Protein AF-A0A2T2R206-F1 (afdb_monomer_lite)

Secondary structure (DSSP, 8-state):
-TTTTHHHHTTSTTHHHHHHHTHHHHHHHHHH-TT-TTGGGGTS---TTS-HHHHHHH-SSHHHHHHHHHHHHHHHHHHHHHHHHHHT-

Sequence (89 aa):
MYVLIKNNFEQYSGGLDNAIDEYMSAFDHACWYDYSALKGLTGGRVDDIVTDDLFFEYFSNVEAFKQFAHEQMKNYQAFLAELDEITLE

pLDDT: mean 76.74, std 12.99, range [49.25, 93.75]

Structure (mmCIF, N/CA/C/O backbone):
data_AF-A0A2T2R206-F1
#
_entry.id   AF-A0A2T2R206-F1
#
loop_
_atom_site.group_PDB
_atom_site.id
_atom_site.type_symbol
_atom_site.label_atom_id
_atom_site.label_alt_id
_atom_site.label_comp_id
_atom_site.label_asym_id
_atom_site.label_entity_id
_atom_site.label_seq_id
_atom_site.pdbx_PDB_ins_code
_atom_site.Cartn_x
_atom_site.Cartn_y
_atom_site.Cartn_z
_atom_site.occupancy
_atom_site.B_iso_or_equiv
_atom_site.auth_seq_id
_atom_site.auth_comp_id
_atom_site.auth_asym_id
_atom_site.auth_atom_id
_atom_site.pdbx_PDB_model_num
ATOM 1 N N . MET A 1 1 ? -5.743 5.982 -8.537 1.00 57.09 1 MET A N 1
ATOM 2 C CA . MET A 1 1 ? -4.949 5.671 -7.327 1.00 57.09 1 MET A CA 1
ATOM 3 C C . MET A 1 1 ? -5.647 4.663 -6.419 1.00 57.09 1 MET A C 1
ATOM 5 O O . MET A 1 1 ? -5.079 3.607 -6.198 1.00 57.09 1 MET A O 1
ATOM 9 N N . TYR A 1 2 ? -6.891 4.917 -5.989 1.00 57.47 2 TYR A N 1
ATOM 10 C CA . TYR A 1 2 ? -7.680 4.005 -5.137 1.00 57.47 2 TYR A CA 1
ATOM 11 C C . TYR A 1 2 ? -7.734 2.546 -5.642 1.00 57.47 2 TYR A C 1
ATOM 13 O O . TYR A 1 2 ? -7.434 1.626 -4.895 1.00 57.47 2 TYR A O 1
ATOM 21 N N . VAL A 1 3 ? -8.023 2.329 -6.931 1.00 59.28 3 VAL A N 1
ATOM 22 C CA . VAL A 1 3 ? -8.104 0.974 -7.521 1.00 59.28 3 VAL A CA 1
ATOM 23 C C . VAL A 1 3 ? -6.740 0.271 -7.601 1.00 59.28 3 VAL A C 1
ATOM 25 O O . VAL A 1 3 ? -6.673 -0.947 -7.511 1.00 59.28 3 VAL A O 1
ATOM 28 N N . LEU A 1 4 ? -5.652 1.033 -7.765 1.00 64.19 4 LEU A N 1
ATOM 29 C CA . LEU A 1 4 ? -4.295 0.492 -7.930 1.00 64.19 4 LEU A CA 1
ATOM 30 C C . LEU A 1 4 ? -3.665 0.088 -6.600 1.00 64.19 4 LEU A C 1
ATOM 32 O O . LEU A 1 4 ? -2.934 -0.893 -6.532 1.00 64.19 4 LEU A O 1
ATOM 36 N N . ILE A 1 5 ? -3.938 0.870 -5.560 1.00 67.31 5 ILE A N 1
ATOM 37 C CA . ILE A 1 5 ? -3.357 0.690 -4.238 1.00 67.31 5 ILE A CA 1
ATOM 38 C C . ILE A 1 5 ? -4.412 -0.022 -3.392 1.00 67.31 5 ILE A C 1
ATOM 40 O O . ILE A 1 5 ? -4.401 -1.245 -3.304 1.00 67.31 5 ILE A O 1
ATOM 44 N N . LYS A 1 6 ? -5.397 0.711 -2.874 1.00 69.25 6 LYS A N 1
ATOM 45 C CA . LYS A 1 6 ? -6.335 0.237 -1.853 1.00 69.25 6 LYS A CA 1
ATOM 46 C C . LYS A 1 6 ? -7.002 -1.118 -2.146 1.00 69.25 6 LYS A C 1
ATOM 48 O O . LYS A 1 6 ? -6.923 -2.002 -1.302 1.00 69.25 6 LYS A O 1
ATOM 53 N N . ASN A 1 7 ? -7.603 -1.310 -3.325 1.00 75.94 7 ASN A N 1
ATOM 54 C CA . ASN A 1 7 ? -8.349 -2.546 -3.630 1.00 75.94 7 ASN A CA 1
ATOM 55 C C . ASN A 1 7 ? -7.491 -3.816 -3.510 1.00 75.94 7 ASN A C 1
ATOM 57 O O . ASN A 1 7 ? -7.996 -4.860 -3.107 1.00 75.94 7 ASN A O 1
ATOM 61 N N . ASN A 1 8 ? -6.207 -3.740 -3.870 1.00 79.00 8 ASN A N 1
ATOM 62 C CA . ASN A 1 8 ? -5.312 -4.892 -3.784 1.00 79.00 8 ASN A CA 1
ATOM 63 C C . ASN A 1 8 ? -4.924 -5.194 -2.331 1.00 79.00 8 ASN A C 1
ATOM 65 O O . ASN A 1 8 ? -4.821 -6.357 -1.954 1.00 79.00 8 ASN A O 1
ATOM 69 N N . PHE A 1 9 ? -4.767 -4.159 -1.501 1.00 84.31 9 PHE A N 1
ATOM 70 C CA . PHE A 1 9 ? -4.443 -4.313 -0.081 1.00 84.31 9 PHE A CA 1
ATOM 71 C C . PHE A 1 9 ? -5.642 -4.758 0.766 1.00 84.31 9 PHE A C 1
ATOM 73 O O . PHE A 1 9 ? -5.453 -5.445 1.760 1.00 84.31 9 PHE A O 1
ATOM 80 N N . GLU A 1 10 ? -6.880 -4.457 0.361 1.00 85.12 10 GLU A N 1
ATOM 81 C CA . GLU A 1 10 ? -8.086 -4.984 1.024 1.00 85.12 10 GLU A CA 1
ATOM 82 C C . GLU A 1 10 ? -8.200 -6.515 0.943 1.00 85.12 10 GLU A C 1
ATOM 84 O O . GLU A 1 10 ? -8.894 -7.117 1.758 1.00 85.12 10 GLU A O 1
ATOM 89 N N . GLN A 1 11 ? -7.522 -7.151 -0.021 1.00 84.81 11 GLN A N 1
ATOM 90 C CA . GLN A 1 11 ? -7.464 -8.614 -0.135 1.00 84.81 11 GLN A CA 1
ATOM 91 C C . GLN A 1 11 ? -6.441 -9.252 0.816 1.00 84.81 11 GLN A C 1
ATOM 93 O O . GLN A 1 11 ? -6.390 -10.478 0.927 1.00 84.81 11 GLN A O 1
ATOM 98 N N . TYR A 1 12 ? -5.627 -8.447 1.504 1.00 88.81 12 TYR A N 1
ATOM 99 C CA . TYR A 1 12 ? -4.675 -8.956 2.479 1.00 88.81 12 TYR A CA 1
ATOM 100 C C . TYR A 1 12 ? -5.396 -9.564 3.687 1.00 88.81 12 TYR A C 1
ATOM 102 O O . TYR A 1 12 ? -6.483 -9.137 4.084 1.00 88.81 12 TYR A O 1
ATOM 110 N N . SER A 1 13 ? -4.786 -10.58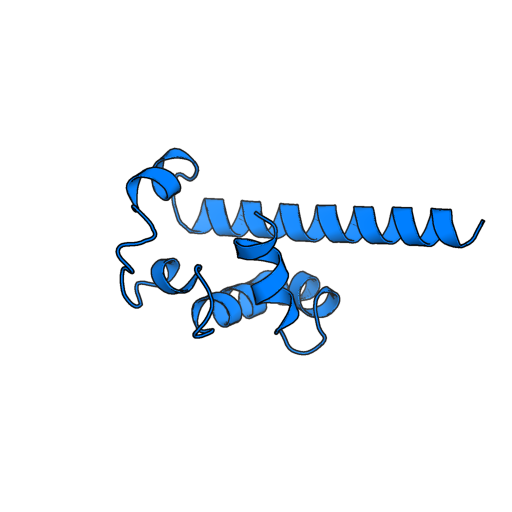1 4.296 1.00 89.12 13 SER A N 1
ATOM 111 C CA . SER A 1 13 ? -5.355 -11.217 5.484 1.00 89.12 13 SER A CA 1
ATOM 112 C C . SER A 1 13 ? -5.457 -10.207 6.629 1.00 89.12 13 SER A C 1
ATOM 114 O O . SER A 1 13 ? -4.463 -9.594 7.003 1.00 89.12 13 SER A O 1
ATOM 116 N N . GLY A 1 14 ? -6.651 -10.068 7.209 1.00 86.88 14 GLY A N 1
ATOM 117 C CA . GLY A 1 14 ? -6.936 -9.038 8.216 1.00 86.88 14 GLY A CA 1
ATOM 118 C C . GLY A 1 14 ? -7.363 -7.691 7.625 1.00 86.88 14 GLY A C 1
ATOM 119 O O . GLY A 1 14 ? -7.597 -6.748 8.371 1.00 86.88 14 GLY A O 1
ATOM 120 N N . GLY A 1 15 ? -7.528 -7.608 6.302 1.00 88.12 15 GLY A N 1
ATOM 121 C CA . GLY A 1 15 ? -8.030 -6.423 5.623 1.00 88.12 15 GLY A CA 1
ATOM 122 C C . GLY A 1 15 ? -7.023 -5.278 5.606 1.00 88.12 15 GLY A C 1
ATOM 123 O O . GLY A 1 15 ? -5.811 -5.480 5.667 1.00 88.12 15 GLY A O 1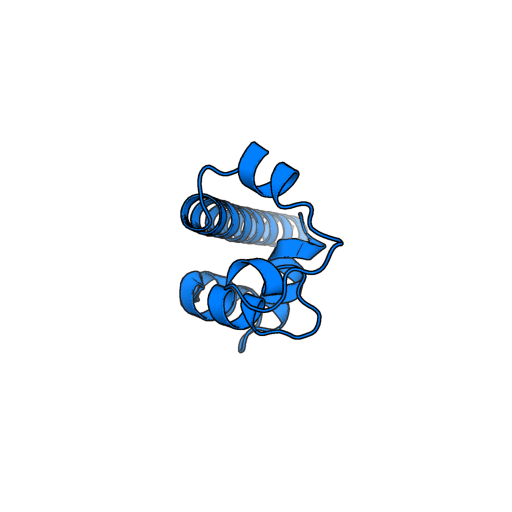
ATOM 124 N N . LEU A 1 16 ? -7.548 -4.060 5.489 1.00 86.50 16 LEU A N 1
ATOM 125 C CA . LEU A 1 16 ? -6.744 -2.871 5.234 1.00 86.50 16 LEU A CA 1
ATOM 126 C C . LEU A 1 16 ? -5.808 -2.507 6.394 1.00 86.50 16 LEU A C 1
ATOM 128 O O . LEU A 1 16 ? -4.676 -2.114 6.135 1.00 86.50 16 LEU A O 1
ATOM 132 N N . ASP A 1 17 ? -6.253 -2.668 7.641 1.00 87.62 17 ASP A N 1
ATOM 133 C CA . ASP A 1 17 ? -5.447 -2.326 8.820 1.00 87.62 17 ASP A CA 1
ATOM 134 C C . ASP A 1 17 ? -4.197 -3.205 8.905 1.00 87.62 17 ASP A C 1
ATOM 136 O O . ASP A 1 17 ? -3.076 -2.700 8.932 1.00 87.62 17 ASP A O 1
ATOM 140 N N . ASN A 1 18 ? -4.369 -4.525 8.794 1.00 92.38 18 ASN A N 1
ATOM 141 C CA . ASN A 1 18 ? -3.240 -5.450 8.721 1.00 92.38 18 ASN A CA 1
ATOM 142 C C . ASN A 1 18 ? -2.362 -5.196 7.492 1.00 92.38 18 ASN A C 1
ATOM 144 O O . ASN A 1 18 ? -1.146 -5.359 7.560 1.00 92.38 18 ASN A O 1
ATOM 148 N N . ALA A 1 19 ? -2.954 -4.798 6.363 1.00 91.31 19 ALA A N 1
ATOM 149 C CA . ALA A 1 19 ? -2.190 -4.466 5.169 1.00 91.31 19 ALA A CA 1
ATOM 150 C C . ALA A 1 19 ? -1.304 -3.226 5.354 1.00 91.31 19 ALA A C 1
ATOM 152 O O . ALA A 1 19 ? -0.285 -3.113 4.681 1.00 91.31 19 ALA A O 1
ATOM 153 N N . ILE A 1 20 ? -1.681 -2.296 6.233 1.00 90.00 20 ILE A N 1
ATOM 154 C CA . ILE A 1 20 ? -0.872 -1.122 6.579 1.00 90.00 20 ILE A CA 1
ATOM 155 C C . ILE A 1 20 ? 0.234 -1.518 7.555 1.00 90.00 20 ILE A C 1
ATOM 157 O O . ILE A 1 20 ? 1.396 -1.187 7.321 1.00 90.00 20 ILE A O 1
ATOM 161 N N . ASP A 1 21 ? -0.102 -2.268 8.603 1.00 91.94 21 ASP A N 1
ATOM 162 C CA . ASP A 1 21 ? 0.865 -2.705 9.616 1.00 91.94 21 ASP A CA 1
ATOM 163 C C . ASP A 1 21 ? 1.948 -3.620 9.020 1.00 91.94 21 ASP A C 1
ATOM 165 O O . ASP A 1 21 ? 3.132 -3.515 9.348 1.00 91.94 21 ASP A O 1
ATOM 169 N N . GLU A 1 22 ? 1.559 -4.487 8.082 1.00 93.75 22 GLU A N 1
ATOM 170 C CA . GLU A 1 22 ? 2.430 -5.452 7.407 1.00 93.75 22 GLU A CA 1
ATOM 171 C C . GLU A 1 22 ? 2.742 -5.044 5.959 1.00 93.75 22 GLU A C 1
ATOM 173 O O . GLU A 1 22 ? 2.911 -5.892 5.077 1.00 93.75 22 GLU A O 1
ATOM 178 N N . TYR A 1 23 ? 2.845 -3.736 5.708 1.00 90.25 23 TYR A N 1
ATOM 179 C CA . TYR A 1 23 ? 2.876 -3.141 4.369 1.00 90.25 23 TYR A CA 1
ATOM 180 C C . TYR A 1 23 ? 3.754 -3.851 3.336 1.00 90.25 23 TYR A C 1
ATOM 182 O O . TYR A 1 23 ? 3.312 -4.092 2.216 1.00 90.25 23 TYR A O 1
ATOM 190 N N . MET A 1 24 ? 4.988 -4.218 3.686 1.00 88.25 24 MET A N 1
ATOM 191 C CA . MET A 1 24 ? 5.891 -4.874 2.732 1.00 88.25 24 MET A CA 1
ATOM 192 C C . MET A 1 24 ? 5.363 -6.241 2.277 1.00 88.25 24 MET A C 1
ATOM 194 O O . MET A 1 24 ? 5.390 -6.544 1.087 1.00 88.25 24 MET A O 1
ATOM 198 N N . SER A 1 25 ? 4.834 -7.034 3.212 1.00 90.50 25 SER A N 1
ATOM 199 C CA . SER A 1 25 ? 4.218 -8.335 2.923 1.00 90.50 25 SER A CA 1
ATOM 200 C C . SER A 1 25 ? 2.932 -8.162 2.114 1.00 90.50 25 SER A C 1
ATOM 202 O O . SER A 1 25 ? 2.704 -8.863 1.126 1.00 90.50 25 SER A O 1
ATOM 204 N N . ALA A 1 26 ? 2.119 -7.170 2.481 1.00 90.56 26 ALA A N 1
ATOM 205 C CA . ALA A 1 26 ? 0.884 -6.861 1.777 1.00 90.56 26 ALA A CA 1
ATOM 206 C C . ALA A 1 26 ? 1.132 -6.346 0.351 1.00 90.56 26 ALA A C 1
ATOM 208 O O . ALA A 1 26 ? 0.387 -6.686 -0.566 1.00 90.56 26 ALA A O 1
ATOM 209 N N . PHE A 1 27 ? 2.210 -5.589 0.136 1.00 87.81 27 PHE A N 1
ATOM 210 C CA . PHE A 1 27 ? 2.615 -5.113 -1.184 1.00 87.81 27 PHE A CA 1
ATOM 211 C C . PHE A 1 27 ? 3.058 -6.277 -2.066 1.00 87.81 27 PHE A C 1
ATOM 213 O O . PHE A 1 27 ? 2.628 -6.383 -3.213 1.00 87.81 27 PHE A O 1
ATOM 220 N N . ASP A 1 28 ? 3.881 -7.178 -1.529 1.00 86.88 28 ASP A N 1
ATOM 221 C CA . ASP A 1 28 ? 4.302 -8.363 -2.268 1.00 86.88 28 ASP A CA 1
ATOM 222 C C . ASP A 1 28 ? 3.081 -9.227 -2.621 1.00 86.88 28 ASP A C 1
ATOM 224 O O . ASP A 1 28 ? 2.925 -9.609 -3.780 1.00 86.88 28 ASP A O 1
ATOM 228 N N . HIS A 1 29 ? 2.150 -9.449 -1.684 1.00 86.94 29 HIS A N 1
ATOM 229 C CA . HIS A 1 29 ? 0.875 -10.120 -1.964 1.00 86.94 29 HIS A CA 1
ATOM 230 C C . HIS A 1 29 ? 0.091 -9.432 -3.092 1.00 86.94 29 HIS A C 1
ATOM 232 O O . HIS A 1 29 ? -0.344 -10.091 -4.038 1.00 86.94 29 HIS A O 1
ATOM 238 N N . ALA A 1 30 ? -0.038 -8.105 -3.030 1.00 84.81 30 ALA A N 1
ATOM 239 C CA . ALA A 1 30 ? -0.712 -7.309 -4.045 1.00 84.81 30 ALA A CA 1
ATOM 240 C C . ALA A 1 30 ? -0.053 -7.445 -5.426 1.00 84.81 30 ALA A C 1
ATOM 242 O O . ALA A 1 30 ? -0.752 -7.394 -6.432 1.00 84.81 30 ALA A O 1
ATOM 243 N N . CYS A 1 31 ? 1.258 -7.665 -5.515 1.00 80.44 31 CYS A N 1
ATOM 244 C CA . CYS A 1 31 ? 1.936 -7.938 -6.782 1.00 80.44 31 CYS A CA 1
ATOM 245 C C . CYS A 1 31 ? 1.714 -9.363 -7.316 1.00 80.44 31 CYS A C 1
ATOM 247 O O . CYS A 1 31 ? 1.879 -9.596 -8.509 1.00 80.44 31 CYS A O 1
ATOM 249 N N . TRP A 1 32 ? 1.335 -10.324 -6.475 1.00 80.44 32 TRP A N 1
ATOM 250 C CA . TRP A 1 32 ? 1.030 -11.694 -6.911 1.00 80.44 32 TRP A CA 1
ATOM 251 C C . TRP A 1 32 ? -0.463 -11.939 -7.152 1.00 80.44 32 TRP A C 1
ATOM 253 O O . TRP A 1 32 ? -0.828 -12.976 -7.704 1.00 80.44 32 TRP A O 1
ATOM 263 N N . TYR A 1 33 ? -1.327 -10.995 -6.777 1.00 79.19 33 TYR A N 1
ATOM 264 C CA . TYR A 1 33 ? -2.764 -11.100 -6.99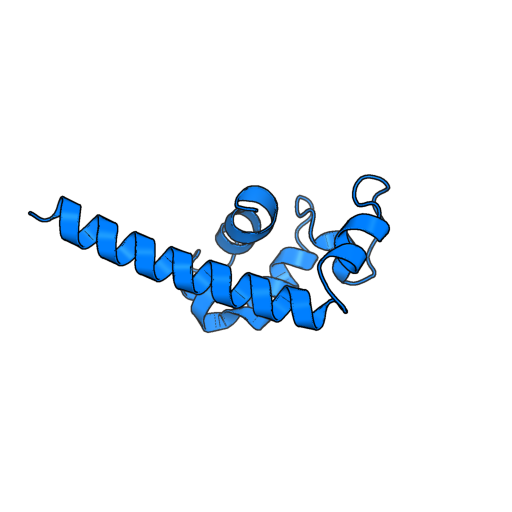0 1.00 79.19 33 TYR A CA 1
ATOM 265 C C . TYR A 1 33 ? -3.124 -11.000 -8.480 1.00 79.19 33 TYR A C 1
ATOM 267 O O . TYR A 1 33 ? -2.745 -10.058 -9.174 1.00 79.19 33 TYR A O 1
ATOM 275 N N . ASP A 1 34 ? -3.889 -11.972 -8.985 1.00 74.62 34 ASP A N 1
ATOM 276 C CA . ASP A 1 34 ? -4.146 -12.125 -10.425 1.00 74.62 34 ASP A CA 1
ATOM 277 C C . ASP A 1 34 ? -4.932 -10.977 -11.063 1.00 74.62 34 ASP A C 1
ATOM 279 O O . ASP A 1 34 ? -4.832 -10.775 -12.272 1.00 74.62 34 ASP A O 1
ATOM 283 N N . TYR A 1 35 ? -5.675 -10.213 -10.263 1.00 74.75 35 TYR A N 1
ATOM 284 C CA . TYR A 1 35 ? -6.437 -9.049 -10.721 1.00 74.75 35 TYR A CA 1
ATOM 285 C C . TYR A 1 35 ? -5.780 -7.723 -10.325 1.00 74.75 35 TYR A C 1
ATOM 287 O O . TYR A 1 35 ? -6.412 -6.668 -10.392 1.00 74.75 35 TYR A O 1
ATOM 295 N N . SER A 1 36 ? -4.514 -7.769 -9.908 1.00 73.94 36 SER A N 1
ATOM 296 C CA . SER A 1 36 ? -3.748 -6.586 -9.555 1.00 73.94 36 SER A CA 1
ATOM 297 C C . SER A 1 36 ? -3.025 -6.010 -10.758 1.00 73.94 36 SER A C 1
ATOM 299 O O . SER A 1 36 ? -2.204 -6.662 -11.399 1.00 73.94 36 SER A O 1
ATOM 301 N N . ALA A 1 37 ? -3.237 -4.720 -10.989 1.00 71.06 37 ALA A N 1
ATOM 302 C CA . ALA A 1 37 ? -2.423 -3.942 -11.915 1.00 71.06 37 ALA A CA 1
ATOM 303 C C . ALA A 1 37 ? -0.985 -3.698 -11.400 1.00 71.06 37 ALA A C 1
ATOM 305 O O . ALA A 1 37 ? -0.165 -3.156 -12.134 1.00 71.06 37 ALA A O 1
ATOM 306 N N . LEU A 1 38 ? -0.651 -4.116 -10.168 1.00 73.31 38 LEU A N 1
ATOM 307 C CA . LEU A 1 38 ? 0.720 -4.095 -9.637 1.00 73.31 38 LEU A CA 1
ATOM 308 C C . LEU A 1 38 ? 1.534 -5.335 -10.030 1.00 73.31 38 LEU A C 1
ATOM 310 O O . LEU A 1 38 ? 2.730 -5.386 -9.742 1.00 73.31 38 LEU A O 1
ATOM 314 N N . LYS A 1 39 ? 0.915 -6.325 -10.687 1.00 7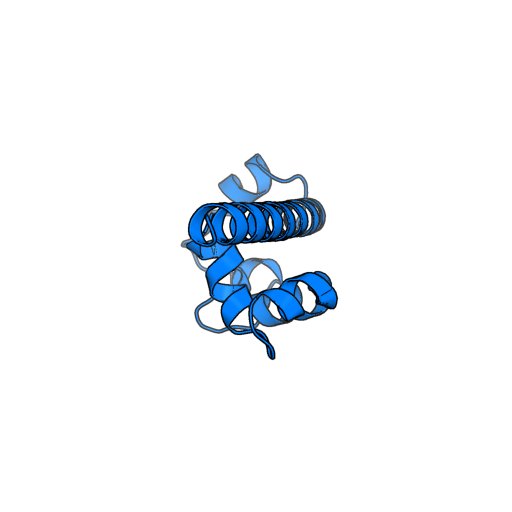2.00 39 LYS A N 1
ATOM 315 C CA . LYS A 1 39 ? 1.568 -7.575 -11.098 1.00 72.00 39 LYS A CA 1
ATOM 316 C C . LYS A 1 39 ? 2.785 -7.353 -12.001 1.00 72.00 39 LYS A C 1
ATOM 318 O O . LYS A 1 39 ? 3.810 -8.004 -11.820 1.00 72.00 39 LYS A O 1
ATOM 323 N N . GLY A 1 40 ? 2.724 -6.346 -12.875 1.00 66.06 40 GLY A N 1
ATOM 324 C CA . GLY A 1 40 ? 3.841 -5.967 -13.745 1.00 66.06 40 GLY A CA 1
ATOM 325 C C . GLY A 1 40 ? 5.076 -5.422 -13.008 1.00 66.06 40 GLY A C 1
ATOM 326 O O . GLY A 1 40 ? 6.182 -5.499 -13.538 1.00 66.06 40 GLY A O 1
ATOM 327 N N . LEU A 1 41 ? 4.939 -4.931 -11.767 1.00 67.75 41 LEU A N 1
ATOM 328 C CA . LEU A 1 41 ? 6.034 -4.274 -11.035 1.00 67.75 41 LEU A CA 1
ATOM 329 C C . LEU A 1 41 ? 7.063 -5.242 -10.431 1.00 67.75 41 LEU A C 1
ATOM 331 O O . LEU A 1 41 ? 8.173 -4.826 -10.103 1.00 67.75 41 LEU A O 1
ATOM 335 N N . THR A 1 42 ? 6.734 -6.528 -10.292 1.00 62.47 42 THR A N 1
ATOM 336 C CA . THR A 1 42 ? 7.651 -7.567 -9.781 1.00 62.47 42 THR A CA 1
ATOM 337 C C . THR A 1 42 ? 8.380 -8.328 -10.891 1.00 62.47 42 THR A C 1
ATOM 339 O O . THR A 1 42 ? 9.015 -9.349 -10.630 1.00 62.47 42 THR A O 1
ATOM 342 N N . GLY A 1 43 ? 8.313 -7.846 -12.138 1.00 55.66 43 GLY A N 1
ATOM 343 C CA . GLY A 1 43 ? 8.888 -8.524 -13.306 1.00 55.66 43 GLY A CA 1
ATOM 344 C C . GLY A 1 43 ? 8.038 -9.693 -13.820 1.00 55.66 43 GLY A C 1
ATOM 345 O O . GLY A 1 43 ? 8.453 -10.409 -14.733 1.00 55.66 43 GLY A O 1
ATOM 346 N N . GLY A 1 44 ? 6.846 -9.896 -13.251 1.00 50.47 44 GLY A N 1
ATOM 347 C CA . GLY A 1 44 ? 5.877 -10.899 -13.670 1.00 50.47 44 GLY A CA 1
ATOM 348 C C . GLY A 1 44 ? 4.901 -10.336 -14.694 1.00 50.47 44 GLY A C 1
ATOM 349 O O . GLY A 1 44 ? 3.904 -9.743 -14.318 1.00 50.47 44 GLY A O 1
ATOM 350 N N . ARG A 1 45 ? 5.171 -10.597 -15.979 1.00 49.25 45 ARG A N 1
ATOM 351 C CA . ARG A 1 45 ? 4.346 -10.225 -17.144 1.00 49.25 45 ARG A CA 1
ATOM 352 C C . ARG A 1 45 ? 4.098 -8.711 -17.256 1.00 49.25 45 ARG A C 1
ATOM 354 O O . ARG A 1 45 ? 3.277 -8.132 -16.558 1.00 49.25 45 ARG A O 1
ATOM 361 N N . VAL A 1 46 ? 4.795 -8.097 -18.209 1.00 50.84 46 VAL A N 1
ATOM 362 C CA . VAL A 1 46 ? 4.461 -6.763 -18.717 1.00 50.84 46 VAL A CA 1
ATOM 363 C C . VAL A 1 46 ? 3.099 -6.889 -19.396 1.00 50.84 46 VAL A C 1
ATOM 365 O O . VAL A 1 46 ? 2.995 -7.487 -20.466 1.00 50.84 46 VAL A O 1
ATOM 368 N N . ASP A 1 47 ? 2.036 -6.448 -18.731 1.00 52.34 47 ASP A N 1
ATOM 369 C CA . ASP A 1 47 ? 0.763 -6.234 -19.408 1.00 52.34 47 ASP A CA 1
ATOM 370 C C . ASP A 1 47 ? 0.892 -4.932 -20.203 1.00 52.34 47 ASP A C 1
ATOM 372 O O . ASP A 1 47 ? 1.213 -3.893 -19.627 1.00 52.34 47 ASP A O 1
ATOM 376 N N . ASP A 1 48 ? 0.582 -4.968 -21.504 1.00 53.44 48 ASP A N 1
ATOM 377 C CA . ASP A 1 48 ? 0.644 -3.819 -22.435 1.00 53.44 48 ASP A CA 1
ATOM 378 C C . ASP A 1 48 ? -0.234 -2.612 -22.012 1.00 53.44 48 ASP A C 1
ATOM 380 O O . ASP A 1 48 ? -0.315 -1.603 -22.711 1.00 53.44 48 ASP A O 1
ATOM 384 N N . ILE A 1 49 ? -0.947 -2.727 -20.888 1.00 53.84 49 ILE A N 1
ATOM 385 C CA . ILE A 1 49 ? -1.850 -1.725 -20.317 1.00 53.84 49 ILE A CA 1
ATOM 386 C C . ILE A 1 49 ? -1.087 -0.730 -19.431 1.00 53.84 49 ILE A C 1
ATOM 388 O O . ILE A 1 49 ? -1.499 0.425 -19.321 1.00 53.84 49 ILE A O 1
ATOM 392 N N . VAL A 1 50 ? 0.024 -1.144 -18.813 1.00 53.84 50 VAL A N 1
ATOM 393 C CA . VAL A 1 50 ? 0.920 -0.228 -18.102 1.00 53.84 50 VAL A CA 1
ATOM 394 C C . VAL A 1 50 ? 2.047 0.103 -19.063 1.00 53.84 50 VAL A C 1
ATOM 396 O O . VAL A 1 50 ? 3.011 -0.641 -19.190 1.00 53.84 50 VAL A O 1
ATOM 399 N N . THR A 1 51 ? 1.924 1.217 -19.780 1.00 54.56 51 THR A N 1
ATOM 400 C CA . THR A 1 51 ? 3.099 1.817 -20.410 1.00 54.56 51 THR A CA 1
ATOM 401 C C . THR A 1 51 ? 4.070 2.164 -19.290 1.00 54.56 51 THR A C 1
ATOM 403 O O . THR A 1 51 ? 3.806 3.100 -18.527 1.00 54.56 51 THR A O 1
ATOM 406 N N . ASP A 1 52 ? 5.153 1.393 -19.182 1.00 55.12 52 ASP A N 1
ATOM 407 C CA . ASP A 1 52 ? 6.263 1.608 -18.245 1.00 55.12 52 ASP A CA 1
ATOM 408 C C . ASP A 1 52 ? 6.683 3.089 -18.203 1.00 55.12 52 ASP A C 1
ATOM 410 O O . ASP A 1 52 ? 6.997 3.621 -17.139 1.00 55.12 52 ASP A O 1
ATOM 414 N N . ASP A 1 53 ? 6.569 3.775 -19.343 1.00 57.00 53 ASP A N 1
ATOM 415 C CA . ASP A 1 53 ? 6.786 5.210 -19.521 1.00 57.00 53 ASP A CA 1
ATOM 416 C C . ASP A 1 53 ? 6.096 6.065 -18.446 1.00 57.00 53 ASP A C 1
ATOM 418 O O . ASP A 1 53 ? 6.750 6.877 -17.800 1.00 57.00 53 ASP A O 1
ATOM 422 N N . LEU A 1 54 ? 4.808 5.842 -18.161 1.00 62.19 54 LEU A N 1
ATOM 423 C CA . LEU A 1 54 ? 4.070 6.666 -17.195 1.00 62.19 54 LEU A CA 1
ATOM 424 C C . LEU A 1 54 ? 4.498 6.372 -15.751 1.00 62.19 54 LEU A C 1
ATOM 426 O O . LEU A 1 54 ? 4.538 7.262 -14.908 1.00 62.19 54 LEU A O 1
ATOM 430 N N . PHE A 1 55 ? 4.823 5.117 -15.440 1.00 64.94 55 PHE A N 1
ATOM 431 C CA . PHE A 1 55 ? 5.265 4.733 -14.100 1.00 64.94 55 PHE A CA 1
ATOM 432 C C . PHE A 1 55 ? 6.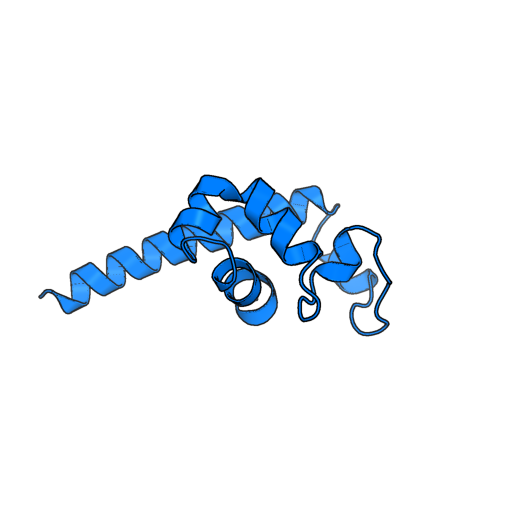638 5.337 -13.779 1.00 64.94 55 PHE A C 1
ATOM 434 O O . PHE A 1 55 ? 6.823 5.912 -12.703 1.00 64.94 55 PHE A O 1
ATOM 441 N N . PHE A 1 56 ? 7.572 5.263 -14.731 1.00 65.38 56 PHE A N 1
ATOM 442 C CA . PHE A 1 56 ? 8.910 5.838 -14.594 1.00 65.38 56 PHE A CA 1
ATOM 443 C C . PHE A 1 56 ? 8.944 7.367 -14.756 1.00 65.38 56 PHE A C 1
ATOM 445 O O . PHE A 1 56 ? 9.885 8.002 -14.282 1.00 65.38 56 PHE A O 1
ATOM 452 N N . GLU A 1 57 ? 7.915 7.981 -15.348 1.00 73.38 57 GLU A N 1
ATOM 453 C CA . GLU A 1 57 ? 7.723 9.438 -15.325 1.00 73.38 57 GLU A CA 1
ATOM 454 C C . GLU A 1 57 ? 7.443 9.970 -13.909 1.00 73.38 57 GLU A C 1
ATOM 456 O O . GLU A 1 57 ? 7.937 11.040 -13.545 1.00 73.38 57 GLU A O 1
ATOM 461 N N . TYR A 1 58 ? 6.675 9.235 -13.096 1.00 74.62 58 TYR A N 1
ATOM 462 C CA . TYR A 1 58 ? 6.310 9.664 -11.739 1.00 74.62 58 TYR A CA 1
ATOM 463 C C . TYR A 1 58 ? 7.239 9.127 -10.646 1.00 74.62 58 TYR A C 1
ATOM 465 O O . TYR A 1 58 ? 7.385 9.771 -9.604 1.00 74.62 58 TYR A O 1
ATOM 473 N N . PHE A 1 59 ? 7.873 7.971 -10.858 1.00 79.00 59 PHE A N 1
ATOM 474 C CA . PHE A 1 59 ? 8.717 7.324 -9.857 1.00 79.00 59 PHE A CA 1
ATOM 475 C C . PHE A 1 59 ? 10.074 6.939 -10.434 1.00 79.00 59 PHE A C 1
ATOM 477 O O . PHE A 1 59 ? 10.182 6.278 -11.459 1.00 79.00 59 PHE A O 1
ATOM 484 N N . SER A 1 60 ? 11.138 7.290 -9.713 1.00 80.38 60 SER A N 1
ATOM 485 C CA . SER A 1 60 ? 12.514 6.990 -10.124 1.00 80.38 60 SER A CA 1
ATOM 486 C C . SER A 1 60 ? 12.839 5.493 -10.140 1.00 80.38 60 SER A C 1
ATOM 488 O O . SER A 1 60 ? 13.811 5.084 -10.773 1.00 80.38 60 SER A O 1
ATOM 490 N N . ASN A 1 61 ? 12.070 4.681 -9.409 1.00 80.56 61 ASN A N 1
ATOM 491 C CA . ASN A 1 61 ? 12.148 3.224 -9.361 1.00 80.56 61 ASN A CA 1
ATOM 492 C C . ASN A 1 61 ? 10.946 2.650 -8.581 1.00 80.56 61 ASN A C 1
ATOM 494 O O . ASN A 1 61 ? 10.169 3.383 -7.965 1.00 80.56 61 ASN A O 1
ATOM 498 N N . VAL A 1 62 ? 10.828 1.319 -8.566 1.00 80.75 62 VAL A N 1
ATOM 499 C CA . VAL A 1 62 ? 9.775 0.592 -7.834 1.00 80.75 62 VAL A CA 1
ATOM 500 C C . VAL A 1 62 ? 9.795 0.888 -6.330 1.00 80.75 62 VAL A C 1
ATOM 502 O O . VAL A 1 62 ? 8.737 0.945 -5.713 1.00 80.75 62 VAL A O 1
ATOM 505 N N . GLU A 1 63 ? 10.964 1.123 -5.729 1.00 84.12 63 GLU A N 1
ATOM 506 C CA . GLU A 1 63 ? 11.071 1.423 -4.296 1.00 84.12 63 GLU A CA 1
ATOM 507 C C . GLU A 1 63 ? 10.458 2.789 -3.951 1.00 84.12 63 GLU A C 1
ATOM 509 O O . GLU A 1 63 ? 9.734 2.918 -2.966 1.00 84.12 63 GLU A O 1
ATOM 514 N N . ALA A 1 64 ? 10.653 3.797 -4.806 1.00 83.81 64 ALA A N 1
ATOM 515 C CA . ALA A 1 64 ? 10.004 5.099 -4.657 1.00 83.81 64 ALA A CA 1
ATOM 516 C C . ALA A 1 64 ? 8.472 4.979 -4.728 1.00 83.81 64 ALA A C 1
ATOM 518 O O . ALA A 1 64 ? 7.758 5.612 -3.949 1.00 83.81 64 ALA A O 1
ATOM 519 N N . PHE A 1 65 ? 7.962 4.118 -5.611 1.00 83.94 65 PHE A N 1
ATOM 520 C CA . PHE A 1 65 ? 6.535 3.810 -5.665 1.00 83.94 65 PHE A CA 1
ATOM 521 C C . PHE A 1 65 ? 6.049 3.065 -4.415 1.00 83.94 65 PHE A C 1
ATOM 523 O O . PHE A 1 65 ? 5.011 3.427 -3.864 1.00 83.94 65 PHE A O 1
ATOM 530 N N . LYS A 1 66 ? 6.801 2.066 -3.925 1.00 86.44 66 LYS A N 1
ATOM 531 C CA . LYS A 1 66 ? 6.491 1.352 -2.675 1.00 86.44 66 LYS A CA 1
ATOM 532 C C . LYS A 1 66 ? 6.370 2.322 -1.504 1.00 86.44 66 LYS A C 1
ATOM 534 O O . LYS A 1 66 ? 5.402 2.244 -0.757 1.00 86.44 66 LYS A O 1
ATOM 539 N N . GLN A 1 67 ? 7.298 3.264 -1.366 1.00 88.75 67 GLN A N 1
ATOM 540 C CA . GLN A 1 67 ? 7.240 4.277 -0.310 1.00 88.75 67 GLN A CA 1
ATOM 541 C C . GLN A 1 67 ? 6.024 5.189 -0.469 1.00 88.75 67 GLN A C 1
ATOM 543 O O . GLN A 1 67 ? 5.277 5.393 0.485 1.00 88.75 67 GLN A O 1
ATOM 548 N N . PHE A 1 68 ? 5.776 5.682 -1.682 1.00 87.62 68 PHE A N 1
ATOM 549 C CA . PHE A 1 68 ? 4.609 6.510 -1.963 1.00 87.62 68 PHE A CA 1
ATOM 550 C C . PHE A 1 68 ? 3.297 5.798 -1.618 1.00 87.62 68 PHE A C 1
ATOM 552 O O . PHE A 1 68 ? 2.454 6.364 -0.923 1.00 87.62 68 PHE A O 1
ATOM 559 N N . ALA A 1 69 ? 3.126 4.554 -2.066 1.00 86.88 69 ALA A N 1
ATOM 560 C CA . ALA A 1 69 ? 1.918 3.785 -1.810 1.00 86.88 69 ALA A CA 1
ATOM 561 C C . ALA A 1 69 ? 1.708 3.515 -0.308 1.00 86.88 69 ALA A C 1
ATOM 563 O O . ALA A 1 69 ? 0.570 3.589 0.152 1.00 86.88 69 ALA A O 1
ATOM 564 N N . HIS A 1 70 ? 2.779 3.332 0.472 1.00 90.12 70 HIS A N 1
ATOM 565 C CA . HIS A 1 70 ? 2.695 3.187 1.928 1.00 90.12 70 HIS A CA 1
ATOM 566 C C . HIS A 1 70 ? 2.144 4.454 2.582 1.00 90.12 70 HIS A C 1
ATOM 568 O O . HIS A 1 70 ? 1.219 4.401 3.390 1.00 90.12 70 HIS A O 1
ATOM 574 N N . GLU A 1 71 ? 2.683 5.609 2.195 1.00 90.31 71 GLU A N 1
ATOM 575 C CA . GLU A 1 71 ? 2.246 6.893 2.736 1.00 90.31 71 GLU A CA 1
ATOM 576 C C . GLU A 1 71 ? 0.798 7.203 2.339 1.00 90.31 71 GLU A C 1
ATOM 578 O O . GLU A 1 71 ? 0.024 7.686 3.162 1.00 90.31 71 GLU A O 1
ATOM 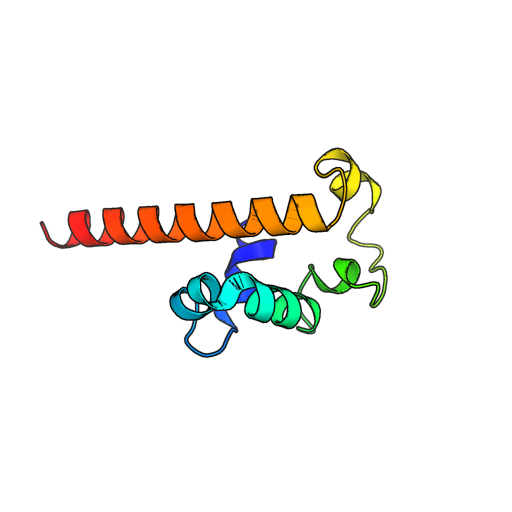583 N N . GLN A 1 72 ? 0.374 6.852 1.120 1.00 87.75 72 GLN A N 1
ATOM 584 C CA . GLN A 1 72 ? -1.036 6.976 0.734 1.00 87.75 72 GLN A CA 1
ATOM 585 C C . GLN A 1 72 ? -1.957 6.089 1.583 1.00 87.75 72 GLN A C 1
ATOM 587 O O . GLN A 1 72 ? -3.046 6.525 1.951 1.00 87.75 72 GLN A O 1
ATOM 592 N N . MET A 1 73 ? -1.525 4.871 1.915 1.00 87.19 73 MET A N 1
ATOM 593 C CA . MET A 1 73 ? -2.291 3.948 2.756 1.00 87.19 73 MET A CA 1
ATOM 594 C C . MET A 1 73 ? -2.441 4.473 4.193 1.00 87.19 73 MET A C 1
ATOM 596 O O . MET A 1 73 ? -3.548 4.466 4.727 1.00 87.19 73 MET A O 1
ATOM 600 N N . LYS A 1 74 ? -1.372 5.026 4.781 1.00 89.25 74 LYS A N 1
ATOM 601 C CA . LYS A 1 74 ? -1.425 5.683 6.101 1.00 89.25 74 LYS A CA 1
ATOM 602 C C . LYS A 1 74 ? -2.310 6.925 6.106 1.00 89.25 74 LYS A C 1
ATOM 604 O O . LYS A 1 74 ? -3.127 7.093 7.004 1.00 89.25 74 LYS A O 1
ATOM 609 N N . ASN A 1 75 ? -2.178 7.786 5.097 1.00 89.06 75 ASN A N 1
ATOM 610 C CA . ASN A 1 75 ? -3.015 8.983 4.980 1.00 89.06 75 ASN A CA 1
ATOM 611 C C . ASN A 1 75 ? -4.495 8.613 4.872 1.00 89.06 75 ASN A C 1
ATOM 613 O O . ASN A 1 75 ? -5.353 9.285 5.437 1.00 89.06 75 ASN A O 1
ATOM 617 N N . TYR A 1 76 ? -4.796 7.525 4.165 1.00 84.31 76 TYR A N 1
ATOM 618 C CA . TYR A 1 76 ? -6.153 7.021 4.070 1.00 84.31 76 TYR A CA 1
ATOM 619 C C . TYR A 1 76 ? -6.668 6.467 5.407 1.00 84.31 76 TYR A C 1
ATOM 621 O O . TYR A 1 76 ? -7.814 6.729 5.756 1.00 84.31 76 TYR A O 1
ATOM 629 N N . GLN A 1 77 ? -5.835 5.767 6.181 1.00 87.06 77 GLN A N 1
ATOM 630 C CA . GLN A 1 77 ? -6.193 5.326 7.534 1.00 87.06 77 GLN A CA 1
ATOM 631 C C . GLN A 1 77 ? -6.495 6.506 8.462 1.00 87.06 77 GLN A C 1
ATOM 633 O O . GLN A 1 77 ? -7.504 6.488 9.161 1.00 87.06 77 GLN A O 1
ATOM 638 N N . ALA A 1 78 ? -5.667 7.553 8.428 1.00 88.25 78 ALA A N 1
ATOM 639 C CA . ALA A 1 78 ? -5.909 8.772 9.195 1.00 88.25 78 ALA A CA 1
ATOM 640 C C . ALA A 1 78 ? -7.236 9.437 8.793 1.00 88.25 78 ALA A C 1
ATOM 642 O O . ALA A 1 78 ? -8.040 9.774 9.654 1.00 88.25 78 ALA A O 1
ATOM 643 N N . PHE A 1 79 ? -7.508 9.536 7.489 1.00 87.12 79 PHE A N 1
ATOM 644 C CA . PHE A 1 79 ? -8.779 10.051 6.979 1.00 87.12 79 PHE A CA 1
ATOM 645 C C . PHE A 1 79 ? -9.990 9.222 7.439 1.00 87.12 79 PHE A C 1
ATOM 647 O O . PHE A 1 79 ? -11.034 9.787 7.757 1.00 87.12 79 PHE A O 1
ATOM 654 N N . LEU A 1 80 ? -9.874 7.891 7.482 1.00 83.56 80 LEU A N 1
ATOM 655 C CA . LEU A 1 80 ? -10.940 7.034 8.007 1.00 83.56 80 LEU A CA 1
ATOM 656 C C . LEU A 1 80 ? -11.184 7.271 9.500 1.00 83.56 80 LEU A C 1
ATOM 658 O O . LEU A 1 80 ? -12.337 7.377 9.902 1.00 83.56 80 LEU A O 1
ATOM 662 N N . ALA A 1 81 ? -10.121 7.409 10.294 1.00 86.00 81 ALA A N 1
ATOM 663 C CA . ALA A 1 81 ? -10.245 7.713 11.717 1.00 86.00 81 ALA A CA 1
ATOM 664 C C . ALA A 1 81 ? -10.939 9.068 11.951 1.00 86.00 81 ALA A C 1
ATOM 666 O O . ALA A 1 81 ? -11.845 9.156 12.774 1.00 86.00 81 ALA A O 1
ATOM 667 N N . GLU A 1 82 ? -10.580 10.098 11.177 1.00 88.31 82 GLU A N 1
ATOM 668 C CA . GLU A 1 82 ? -11.246 11.408 11.225 1.00 88.31 82 GLU A CA 1
ATOM 669 C C . GLU A 1 82 ? -12.738 11.315 10.860 1.00 88.31 82 GLU A C 1
ATOM 671 O O . GLU A 1 82 ? -13.577 11.958 11.489 1.00 88.31 82 GLU A O 1
ATOM 676 N N . LEU A 1 83 ? -13.096 10.512 9.852 1.00 83.38 83 LEU A N 1
ATOM 677 C CA . LEU A 1 83 ? -14.498 10.298 9.483 1.00 83.38 83 LEU A CA 1
ATOM 678 C C . LEU A 1 83 ? -15.286 9.579 10.580 1.00 83.38 83 LEU A C 1
ATOM 680 O O . LEU A 1 83 ? -16.420 9.973 10.857 1.00 83.38 83 LEU A O 1
ATOM 684 N N . ASP A 1 84 ? -14.702 8.551 11.193 1.00 80.69 84 ASP A N 1
ATOM 685 C CA . ASP A 1 84 ? -15.340 7.817 12.284 1.00 80.69 84 ASP A CA 1
ATOM 686 C C . ASP A 1 84 ? -15.611 8.748 13.474 1.00 80.69 84 ASP A C 1
ATOM 688 O O . ASP A 1 84 ? -16.723 8.744 14.004 1.00 80.69 84 ASP A O 1
ATOM 692 N N . GLU A 1 85 ? -14.662 9.623 13.826 1.00 76.12 85 GLU A N 1
ATOM 693 C CA . GLU A 1 85 ? -14.844 10.653 14.858 1.00 76.12 85 GLU A CA 1
ATOM 694 C C . GLU A 1 85 ? -16.001 11.611 14.531 1.00 76.12 85 GLU A C 1
ATOM 696 O O . GLU A 1 85 ? -16.828 11.884 15.399 1.00 76.12 85 GLU A O 1
ATOM 701 N N . ILE A 1 86 ? -16.120 12.057 13.275 1.00 73.31 86 ILE A N 1
ATOM 702 C CA . ILE A 1 86 ? -17.210 12.942 12.824 1.00 73.31 86 ILE A CA 1
ATOM 703 C C . ILE A 1 86 ? -18.573 12.235 12.855 1.00 73.31 86 ILE A C 1
ATOM 705 O O . ILE A 1 86 ? -19.590 12.871 13.114 1.00 73.31 86 ILE A O 1
ATOM 709 N N . THR A 1 87 ? -18.633 10.933 12.565 1.00 65.75 87 THR A N 1
ATOM 710 C CA . THR A 1 87 ? -19.903 10.178 12.564 1.00 65.75 87 THR A CA 1
ATOM 711 C C . THR A 1 87 ? -20.392 9.760 13.951 1.00 65.75 87 THR A C 1
ATOM 713 O O . THR A 1 87 ? -21.532 9.306 14.080 1.00 65.75 87 THR A O 1
ATOM 716 N N . LEU A 1 88 ? -19.544 9.889 14.974 1.00 60.06 88 LEU A N 1
ATOM 717 C CA . LEU A 1 88 ? -19.869 9.606 16.372 1.00 60.06 88 LEU A CA 1
ATOM 718 C C . LEU A 1 88 ? -20.366 10.847 17.146 1.00 60.06 88 LEU A C 1
ATOM 720 O O . LEU A 1 88 ? -20.808 10.686 18.288 1.00 60.06 88 LEU A O 1
ATOM 724 N N . GLU A 1 89 ? -20.329 12.042 16.539 1.00 51.09 89 GLU A N 1
ATOM 725 C CA . GLU A 1 89 ? -20.978 13.283 17.017 1.00 51.09 89 GLU A CA 1
ATOM 726 C C . GLU A 1 89 ? -22.415 13.448 16.484 1.00 51.09 89 GLU A C 1
ATOM 728 O O . GLU A 1 89 ? -23.270 13.936 17.265 1.00 51.09 89 GLU A O 1
#

Radius of gyration: 14.2 Å; chains: 1; bounding box: 34×25×40 Å

Foldseek 3Di:
DCLQQQVQLQPDVVGLVVCLVVVVVSLVSLLVDPPHPNVVQVVRDDDPVDPVVVVCVVAVHVVRVSVVSSVVSVVVVVVVVVVVVVVVD